Protein AF-A0A067QPI4-F1 (afdb_monomer_lite)

Sequence (117 aa):
MWYWCKNHFSESIVNTNFQDGIKERNFYNMSSITQFWKFAETVMIDSIYGKSENVTHQAFVLQDNKLVGVPRLRQVRVKNDSCVVRQSLNRSTEVCYESYSRWYEDTKPFGPGNGTA

InterPro domains:
  IPR046791 Polycystin domain [PF20519] (26-111)
  IPR051223 Polycystin [PTHR10877] (6-114)

pLDDT: mean 84.1, std 10.58, range [54.16, 95.19]

Foldseek 3Di:
DVVVVVVVLCCQQAVDWDDDDPDTDGNVRDDDPVVVVRSCVPRVCCQQQPPDPDPVCSQDGPNNDGDDDDDDDDDWDFDQPCDDDDPVCCVPDVTDGDPDDPVRIDPDDDDPNPDPD

Radius of gyration: 19.93 Å; chains: 1; bounding box: 54×35×52 Å

Structure (mmCIF, N/CA/C/O backbone):
data_AF-A0A067QPI4-F1
#
_entry.id   AF-A0A067QPI4-F1
#
loop_
_atom_site.group_PDB
_atom_site.id
_atom_site.type_symbol
_atom_site.label_atom_id
_atom_site.label_alt_id
_atom_site.label_comp_id
_atom_site.label_asym_id
_atom_site.label_entity_id
_atom_site.label_seq_id
_atom_site.pdbx_PDB_ins_code
_atom_site.Cartn_x
_atom_site.Cartn_y
_atom_site.Cartn_z
_atom_site.occupancy
_atom_site.B_iso_or_equiv
_atom_site.auth_seq_id
_atom_site.auth_comp_id
_atom_site.auth_asym_id
_atom_site.auth_atom_id
_atom_site.pdbx_PDB_model_num
ATOM 1 N N . MET A 1 1 ? -31.993 -0.313 7.248 1.00 62.38 1 MET A N 1
ATOM 2 C CA . MET A 1 1 ? -30.950 -1.016 8.029 1.00 62.38 1 MET A CA 1
ATOM 3 C C . MET A 1 1 ? -29.635 -1.156 7.258 1.00 62.38 1 MET A C 1
ATOM 5 O O . MET A 1 1 ? -28.635 -0.657 7.740 1.00 62.38 1 MET A O 1
ATOM 9 N N . TRP A 1 2 ? -29.629 -1.695 6.029 1.00 72.31 2 TRP A N 1
ATOM 10 C CA . TRP A 1 2 ? -28.413 -1.842 5.196 1.00 72.31 2 TRP A CA 1
ATOM 11 C C . TRP A 1 2 ? -27.578 -0.559 4.999 1.00 72.31 2 TRP A C 1
ATOM 13 O O . TRP A 1 2 ? -26.361 -0.578 5.155 1.00 72.31 2 TRP A O 1
ATOM 23 N N . TYR A 1 3 ? -28.236 0.566 4.697 1.00 79.56 3 TYR A N 1
ATOM 24 C CA . TYR A 1 3 ? -27.579 1.867 4.508 1.00 79.56 3 TYR A CA 1
ATOM 25 C C . TYR A 1 3 ? -26.747 2.298 5.729 1.00 79.56 3 TYR A C 1
ATOM 27 O O . TYR A 1 3 ? -25.621 2.760 5.579 1.00 79.56 3 TYR A O 1
ATOM 35 N N . TRP A 1 4 ? -27.275 2.070 6.934 1.00 78.06 4 TRP A N 1
ATOM 36 C CA . TRP A 1 4 ? -26.608 2.425 8.186 1.00 78.06 4 TRP A CA 1
ATOM 37 C C . TRP A 1 4 ? -25.375 1.560 8.445 1.00 78.06 4 TRP A C 1
ATOM 39 O O . TRP A 1 4 ? -24.318 2.103 8.739 1.00 78.06 4 TRP A O 1
ATOM 49 N N . CYS A 1 5 ? -25.463 0.240 8.247 1.00 77.19 5 CYS A N 1
ATOM 50 C CA . CYS A 1 5 ? -24.307 -0.652 8.401 1.00 77.19 5 CYS A CA 1
ATOM 51 C C . CYS A 1 5 ? -23.181 -0.312 7.413 1.00 77.19 5 CYS A C 1
ATOM 53 O O . CYS A 1 5 ? -22.012 -0.285 7.793 1.00 77.19 5 CYS A O 1
ATOM 55 N N . LYS A 1 6 ? -23.529 -0.007 6.153 1.00 83.25 6 LYS A N 1
ATOM 56 C CA . LYS A 1 6 ? -22.553 0.416 5.138 1.00 83.25 6 LYS A CA 1
ATOM 57 C C . LYS A 1 6 ? -21.837 1.700 5.557 1.00 83.25 6 LYS A C 1
ATOM 59 O O . LYS A 1 6 ? -20.612 1.765 5.471 1.00 83.25 6 LYS A O 1
ATOM 64 N N . ASN A 1 7 ? -22.594 2.705 5.993 1.00 83.62 7 ASN A N 1
ATOM 65 C CA . ASN A 1 7 ? -22.023 3.983 6.401 1.00 83.62 7 ASN A CA 1
ATOM 66 C C . ASN A 1 7 ? -21.150 3.827 7.641 1.00 83.62 7 ASN A C 1
ATOM 68 O O . ASN A 1 7 ? -20.030 4.319 7.637 1.00 83.62 7 ASN A O 1
ATOM 72 N N . HIS A 1 8 ? -21.597 3.058 8.632 1.00 82.81 8 HIS A N 1
ATOM 73 C CA . HIS A 1 8 ? -20.838 2.846 9.858 1.00 82.81 8 HIS A CA 1
ATOM 74 C C . HIS A 1 8 ? -19.482 2.167 9.602 1.00 82.81 8 HIS A C 1
ATOM 76 O O . HIS A 1 8 ? -18.448 2.610 10.101 1.00 82.81 8 HIS A O 1
ATOM 82 N N . PHE A 1 9 ? -19.453 1.140 8.747 1.00 81.94 9 PHE A N 1
ATOM 83 C CA . PHE A 1 9 ? -18.197 0.497 8.355 1.00 81.94 9 PHE A CA 1
ATOM 84 C C . PHE A 1 9 ? -17.286 1.437 7.550 1.00 81.94 9 PHE A C 1
ATOM 86 O O . PHE A 1 9 ? -16.081 1.511 7.794 1.00 81.94 9 PHE A O 1
ATOM 93 N N . SER A 1 10 ? -17.863 2.187 6.605 1.00 85.62 10 SER A N 1
ATOM 94 C CA . SER A 1 10 ? -17.122 3.176 5.817 1.00 85.62 10 SER A CA 1
ATOM 95 C C . SER A 1 10 ? -16.528 4.277 6.694 1.00 85.62 10 SER A C 1
ATOM 97 O O . SER A 1 10 ? -15.402 4.706 6.455 1.00 85.62 10 SER A O 1
ATOM 99 N N . GLU A 1 11 ? -17.263 4.733 7.704 1.00 86.75 11 GLU A N 1
ATOM 100 C CA . GLU A 1 11 ? -16.803 5.741 8.652 1.00 86.75 11 GLU A CA 1
ATOM 101 C C . GLU A 1 11 ? -15.628 5.227 9.481 1.00 86.75 11 GLU A C 1
ATOM 103 O O . GLU A 1 11 ? -14.638 5.940 9.616 1.00 86.75 11 GLU A O 1
ATOM 108 N N . SER A 1 12 ? -15.682 3.974 9.941 1.00 84.50 12 SER A N 1
ATOM 109 C CA . SER A 1 12 ? -14.611 3.402 10.759 1.00 84.50 12 SER A CA 1
ATOM 110 C C . SER A 1 12 ? -13.301 3.184 10.011 1.00 84.50 12 SER A C 1
ATOM 112 O O . SER A 1 12 ? -12.246 3.348 10.615 1.00 84.50 12 SER A O 1
ATOM 114 N N . ILE A 1 13 ? -13.331 2.778 8.740 1.00 88.62 13 ILE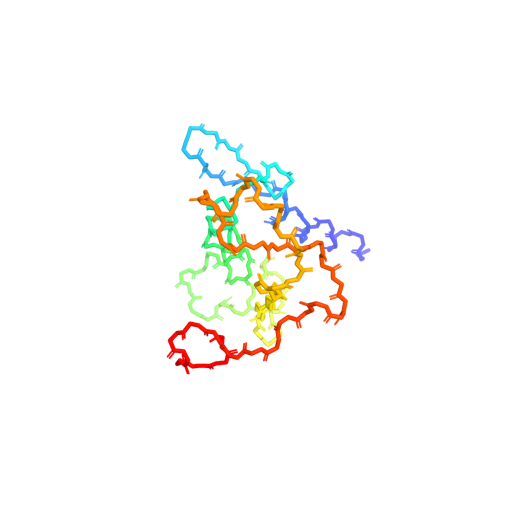 A N 1
ATOM 115 C CA . ILE A 1 13 ? -12.092 2.463 8.008 1.00 88.62 13 ILE A CA 1
ATOM 116 C C . ILE A 1 13 ? -11.650 3.623 7.122 1.00 88.62 13 ILE A C 1
ATOM 118 O O . ILE A 1 13 ? -10.485 4.004 7.133 1.00 88.62 13 ILE A O 1
ATOM 122 N N . VAL A 1 14 ? -12.561 4.169 6.318 1.00 91.31 14 VAL A N 1
ATOM 123 C CA . VAL A 1 14 ? -12.201 5.087 5.229 1.00 91.31 14 VAL A CA 1
ATOM 124 C C . VAL A 1 14 ? -12.071 6.523 5.735 1.00 91.31 14 VAL A C 1
ATOM 126 O O . VAL A 1 14 ? -11.154 7.239 5.327 1.00 91.31 14 VAL A O 1
ATOM 129 N N . ASN A 1 15 ? -12.970 6.937 6.633 1.00 90.56 15 ASN A N 1
ATOM 130 C CA . ASN A 1 15 ? -13.014 8.311 7.143 1.00 90.56 15 ASN A CA 1
ATOM 131 C C . ASN A 1 15 ? -12.148 8.529 8.389 1.00 90.56 15 ASN A C 1
ATOM 133 O O . ASN A 1 15 ? -11.882 9.679 8.731 1.00 90.56 15 ASN A O 1
ATOM 137 N N . THR A 1 16 ? -11.700 7.462 9.054 1.00 90.38 16 THR A N 1
ATOM 138 C CA . THR A 1 16 ? -10.829 7.569 10.227 1.00 90.38 16 THR A CA 1
ATOM 139 C C . THR A 1 16 ? -9.487 8.184 9.855 1.00 90.38 16 THR A C 1
ATOM 141 O O . THR A 1 16 ? -8.792 7.733 8.940 1.00 90.38 16 THR A O 1
ATOM 144 N N . ASN A 1 17 ? -9.119 9.221 10.603 1.00 92.12 17 ASN A N 1
ATOM 145 C CA . ASN A 1 17 ? -7.835 9.880 10.461 1.00 92.12 17 ASN A CA 1
ATOM 146 C C . ASN A 1 17 ? -6.733 9.109 11.197 1.00 92.12 17 ASN A C 1
ATOM 148 O O . ASN A 1 17 ? -6.925 8.616 12.309 1.00 92.12 17 ASN A O 1
ATOM 152 N N . PHE A 1 18 ? -5.545 9.091 10.605 1.00 91.19 18 PHE A N 1
ATOM 153 C CA . PHE A 1 18 ? -4.301 8.680 11.237 1.00 91.19 18 PHE A CA 1
ATOM 154 C C . PHE A 1 18 ? -3.270 9.802 11.172 1.00 91.19 18 PHE A C 1
ATOM 156 O O . PHE A 1 18 ? -3.296 10.666 10.290 1.00 91.19 18 PHE A O 1
ATOM 163 N N . GLN A 1 19 ? -2.343 9.780 12.125 1.00 89.12 19 GLN A N 1
ATOM 164 C CA . GLN A 1 19 ? -1.271 10.765 12.209 1.00 89.12 19 GLN A CA 1
ATOM 165 C C . GLN A 1 19 ? -0.176 10.435 11.193 1.00 89.12 19 GLN A C 1
ATOM 167 O O . GLN A 1 19 ? 0.453 9.383 11.285 1.00 89.12 19 GLN A O 1
ATOM 172 N N . ASP A 1 20 ? 0.121 11.337 10.262 1.00 87.44 20 ASP A N 1
ATOM 173 C CA . ASP A 1 20 ? 1.258 11.279 9.336 1.00 87.44 20 ASP A CA 1
ATOM 174 C C . ASP A 1 20 ? 2.229 12.434 9.637 1.00 87.44 20 ASP A C 1
ATOM 176 O O . ASP A 1 20 ? 2.206 13.501 9.015 1.00 87.44 20 ASP A O 1
ATOM 180 N N . GLY A 1 21 ? 3.055 12.248 10.672 1.00 84.81 21 GLY A N 1
ATOM 181 C CA . GLY A 1 21 ? 3.914 13.307 11.198 1.00 84.81 21 GLY A CA 1
ATOM 182 C C . GLY A 1 21 ? 3.074 14.364 11.912 1.00 84.81 21 GLY A C 1
ATOM 183 O O . GLY A 1 21 ? 2.488 14.073 12.946 1.00 84.81 21 GLY A O 1
ATOM 184 N N . ILE A 1 22 ? 3.023 15.576 11.353 1.00 82.75 22 ILE A N 1
ATOM 185 C CA . ILE A 1 22 ? 2.264 16.716 11.906 1.00 82.75 22 ILE A CA 1
ATOM 186 C C . ILE A 1 22 ? 0.836 16.777 11.332 1.00 82.75 22 ILE A C 1
ATOM 188 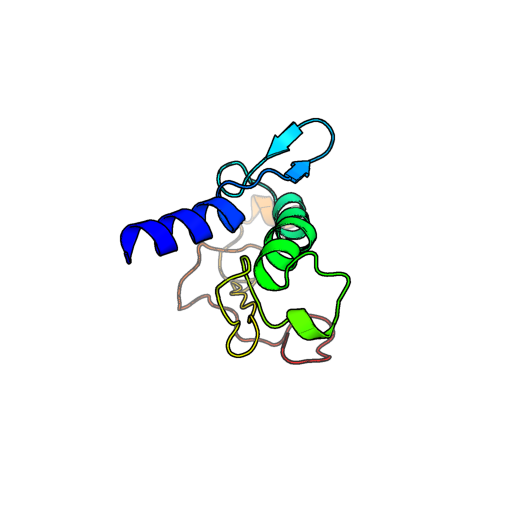O O . ILE A 1 22 ? -0.027 17.456 11.880 1.00 82.75 22 ILE A O 1
ATOM 192 N N . LYS A 1 23 ? 0.574 16.108 10.202 1.00 87.38 23 LYS A N 1
ATOM 193 C CA . LYS A 1 23 ? -0.710 16.199 9.499 1.00 87.38 23 LYS A CA 1
ATOM 194 C C . LYS A 1 23 ? -1.557 14.964 9.751 1.00 87.38 23 LYS A C 1
ATOM 196 O O . LYS A 1 23 ? -1.066 13.841 9.665 1.00 87.38 23 LYS A O 1
ATOM 201 N N . GLU A 1 24 ? -2.848 15.184 9.947 1.00 90.38 24 GLU A N 1
ATOM 202 C CA . GLU A 1 24 ? -3.839 14.117 9.899 1.00 90.38 24 GLU A CA 1
ATOM 203 C C . GLU A 1 24 ? -4.199 13.789 8.454 1.00 90.38 24 GLU A C 1
ATOM 205 O O . GLU A 1 24 ? -4.373 14.679 7.614 1.00 90.38 24 GLU A O 1
ATOM 210 N N . ARG A 1 25 ? -4.303 12.496 8.159 1.00 91.38 25 ARG A N 1
ATOM 211 C CA . ARG A 1 25 ? -4.727 11.986 6.855 1.00 91.38 25 ARG A CA 1
ATOM 212 C C . ARG A 1 25 ? -5.730 10.865 7.040 1.00 91.38 25 ARG A C 1
ATOM 214 O O . ARG A 1 25 ? -5.700 10.168 8.043 1.00 91.38 25 ARG A O 1
ATOM 221 N N . ASN A 1 26 ? -6.570 10.668 6.039 1.00 92.44 26 ASN A N 1
ATOM 222 C CA . ASN A 1 26 ? -7.475 9.530 5.931 1.00 92.44 26 ASN A CA 1
ATOM 223 C C . ASN A 1 26 ? -7.149 8.734 4.660 1.00 92.44 26 ASN A C 1
ATOM 225 O O . ASN A 1 26 ? -6.191 9.050 3.946 1.00 92.44 26 ASN A O 1
ATOM 229 N N . PHE A 1 27 ? -7.967 7.728 4.355 1.00 92.06 27 PHE A N 1
ATOM 230 C CA . PHE A 1 27 ? -7.777 6.883 3.177 1.00 92.06 27 PHE A CA 1
ATOM 231 C C . PHE A 1 27 ? -7.797 7.671 1.852 1.00 92.06 27 PHE A C 1
ATOM 233 O O . PHE A 1 27 ? -7.059 7.338 0.928 1.00 92.06 27 PHE A O 1
ATOM 240 N N . TYR A 1 28 ? -8.591 8.744 1.758 1.00 92.75 28 TYR A N 1
ATOM 241 C CA . TYR A 1 28 ? -8.703 9.557 0.540 1.00 92.75 28 TYR A CA 1
ATOM 242 C C . TYR A 1 28 ? -7.476 10.439 0.275 1.00 92.75 28 TYR A C 1
ATOM 244 O O . TYR A 1 28 ? -7.142 10.702 -0.877 1.00 92.75 28 TYR A O 1
ATOM 252 N N . ASN A 1 29 ? -6.797 10.895 1.330 1.00 92.06 29 ASN A N 1
ATOM 253 C CA . ASN A 1 29 ? -5.728 11.900 1.246 1.00 92.06 29 ASN A CA 1
ATOM 254 C C . ASN A 1 29 ? -4.314 11.296 1.241 1.00 92.06 29 ASN A C 1
ATOM 256 O O . ASN A 1 29 ? -3.325 11.974 1.557 1.00 92.06 29 ASN A O 1
ATOM 260 N N . MET A 1 30 ? -4.232 10.010 0.919 1.00 92.75 30 MET A N 1
ATOM 261 C CA . MET A 1 30 ? -3.011 9.227 0.889 1.00 92.75 30 MET A CA 1
ATOM 262 C C . MET A 1 30 ? -2.407 9.202 -0.515 1.00 92.75 30 MET A C 1
ATOM 264 O O . MET A 1 30 ? -3.096 8.917 -1.490 1.00 92.75 30 MET A O 1
ATOM 268 N N . SER A 1 31 ? -1.107 9.472 -0.618 1.00 92.25 31 SER A N 1
ATOM 269 C CA . SER A 1 31 ? -0.398 9.557 -1.902 1.00 92.25 31 SER A CA 1
ATOM 270 C C . SER A 1 31 ? 0.910 8.767 -1.964 1.00 92.25 31 SER A C 1
ATOM 272 O O . SER A 1 31 ? 1.433 8.551 -3.054 1.00 92.25 31 SER A O 1
ATOM 274 N N . SER A 1 32 ? 1.448 8.328 -0.822 1.00 93.88 32 SER A N 1
ATOM 275 C CA . SER A 1 32 ? 2.706 7.575 -0.741 1.00 93.88 32 SER A CA 1
ATOM 276 C C . SER A 1 32 ? 2.489 6.147 -0.245 1.00 93.88 32 SER A C 1
ATOM 278 O O . SER A 1 32 ? 1.606 5.881 0.570 1.00 93.88 32 SER A O 1
ATOM 280 N N . ILE A 1 33 ? 3.374 5.234 -0.649 1.00 94.00 33 ILE A N 1
ATOM 281 C CA . ILE A 1 33 ? 3.406 3.860 -0.131 1.00 94.00 33 ILE A CA 1
ATOM 282 C C . ILE A 1 33 ? 3.699 3.804 1.375 1.00 94.00 33 ILE A C 1
ATOM 284 O O . ILE A 1 33 ? 3.178 2.945 2.078 1.00 94.00 33 ILE A O 1
ATOM 288 N N . THR A 1 34 ? 4.486 4.747 1.899 1.00 94.19 34 THR A N 1
ATOM 289 C CA . THR A 1 34 ? 4.775 4.828 3.341 1.00 94.19 34 THR A CA 1
ATOM 290 C C . THR A 1 34 ? 3.525 5.170 4.146 1.00 94.19 34 THR A C 1
ATOM 292 O O . THR A 1 34 ? 3.307 4.625 5.224 1.00 94.19 34 THR A O 1
ATOM 295 N N . GLN A 1 35 ? 2.668 6.030 3.594 1.00 94.31 35 GLN A N 1
ATOM 296 C CA . GLN A 1 35 ? 1.382 6.370 4.196 1.00 94.31 35 GLN A CA 1
ATOM 297 C C . GLN A 1 35 ? 0.424 5.180 4.151 1.00 94.31 35 GLN A C 1
ATOM 299 O O . GLN A 1 35 ? -0.297 4.964 5.120 1.00 94.31 35 GLN A O 1
ATOM 304 N N . PHE A 1 36 ? 0.463 4.377 3.079 1.00 93.62 36 PHE A N 1
ATOM 305 C CA . PHE A 1 36 ? -0.325 3.146 2.981 1.00 93.62 36 PHE A CA 1
ATOM 306 C C . PHE A 1 36 ? 0.016 2.157 4.085 1.00 93.62 36 PHE A C 1
ATOM 308 O O . PHE A 1 36 ? -0.889 1.693 4.774 1.00 93.62 36 PHE A O 1
ATOM 315 N N . TRP A 1 37 ? 1.301 1.879 4.303 1.00 93.25 37 TRP A N 1
ATOM 316 C CA . TRP A 1 37 ? 1.707 0.973 5.377 1.00 93.25 37 TRP A CA 1
ATOM 317 C C . TRP A 1 37 ? 1.302 1.500 6.750 1.00 93.25 37 TRP A C 1
ATOM 319 O O . TRP A 1 37 ? 0.739 0.754 7.546 1.00 93.25 37 TRP A O 1
ATOM 329 N N . LYS A 1 38 ? 1.455 2.807 6.986 1.00 93.50 38 LYS A N 1
ATOM 330 C CA . LYS A 1 38 ? 1.011 3.428 8.236 1.00 93.50 38 LYS A CA 1
ATOM 331 C C . LYS A 1 38 ? -0.497 3.302 8.451 1.00 93.50 38 LYS A C 1
ATOM 333 O O . LYS A 1 38 ? -0.931 2.976 9.552 1.00 93.50 38 LYS A O 1
ATOM 338 N N . PHE A 1 39 ? -1.296 3.535 7.413 1.00 93.88 39 PHE A N 1
ATOM 339 C CA . PHE A 1 39 ? -2.744 3.336 7.445 1.00 93.88 39 PHE A CA 1
ATOM 340 C C . PHE A 1 39 ? -3.111 1.871 7.724 1.00 93.88 39 PHE A C 1
ATOM 342 O O . PHE A 1 39 ? -3.982 1.602 8.551 1.00 93.88 39 PHE A O 1
ATOM 349 N N . ALA A 1 40 ? -2.441 0.932 7.051 1.00 92.69 40 ALA A N 1
ATOM 350 C CA . ALA A 1 40 ? -2.696 -0.494 7.198 1.00 92.69 40 ALA A CA 1
ATOM 351 C C . ALA A 1 40 ? -2.410 -0.965 8.633 1.00 92.69 40 ALA A C 1
ATOM 353 O O . ALA A 1 40 ? -3.247 -1.619 9.244 1.00 92.69 40 ALA A O 1
ATOM 354 N N . GLU A 1 41 ? -1.264 -0.584 9.192 1.00 90.56 41 GLU A N 1
ATOM 355 C CA . GLU A 1 41 ? -0.840 -0.991 10.537 1.00 90.56 41 GLU A CA 1
ATOM 356 C C . GLU A 1 41 ? -1.656 -0.342 11.656 1.00 90.56 41 GLU A C 1
ATOM 358 O O . GLU A 1 41 ? -1.823 -0.946 12.710 1.00 90.56 41 GLU A O 1
ATOM 363 N N . THR A 1 42 ? -2.165 0.873 11.437 1.00 89.50 42 THR A N 1
ATOM 364 C CA . THR A 1 42 ? -2.930 1.611 12.450 1.00 89.50 42 THR A CA 1
ATOM 365 C C . THR A 1 42 ? -4.429 1.421 12.242 1.00 89.50 42 THR A C 1
ATOM 367 O O . THR A 1 42 ? -5.053 0.577 12.872 1.00 89.50 42 THR A O 1
ATOM 370 N N . VAL A 1 43 ? -5.019 2.168 11.310 1.00 91.25 43 VAL A N 1
ATOM 371 C CA . VAL A 1 43 ? -6.470 2.242 11.112 1.00 91.25 43 VAL A CA 1
ATOM 372 C C . VAL A 1 43 ? -7.055 0.905 10.682 1.00 91.25 43 VAL A C 1
ATOM 374 O O . VAL A 1 43 ? -8.068 0.486 11.237 1.00 91.25 43 VAL A O 1
ATOM 377 N N . MET A 1 44 ? -6.460 0.232 9.694 1.00 89.38 44 MET A N 1
ATOM 378 C CA . MET A 1 44 ? -7.063 -0.972 9.114 1.00 89.38 44 MET A CA 1
ATOM 379 C C . MET A 1 44 ? -7.071 -2.138 10.109 1.00 89.38 44 MET A C 1
ATOM 381 O O . MET A 1 44 ? -8.116 -2.761 10.293 1.00 89.38 44 MET A O 1
ATOM 385 N N . ILE A 1 45 ? -5.940 -2.423 10.763 1.00 87.38 45 ILE A N 1
ATOM 386 C CA . ILE A 1 45 ? -5.854 -3.489 11.771 1.00 87.38 45 ILE A CA 1
ATOM 387 C C . ILE A 1 45 ? -6.737 -3.171 12.982 1.00 87.38 45 ILE A C 1
ATOM 389 O O . ILE A 1 45 ? -7.549 -4.021 13.355 1.00 87.38 45 ILE A O 1
ATOM 393 N N . ASP A 1 46 ? -6.663 -1.950 13.526 1.00 85.50 46 ASP A N 1
ATOM 394 C CA . ASP A 1 46 ? -7.481 -1.540 14.677 1.00 85.50 46 ASP A CA 1
ATOM 395 C C . ASP A 1 46 ? -8.981 -1.619 14.370 1.00 85.50 46 ASP A C 1
ATOM 397 O O . ASP A 1 46 ? -9.775 -2.008 15.225 1.00 85.50 46 ASP A O 1
ATOM 401 N N . SER A 1 47 ? -9.384 -1.270 13.145 1.00 84.38 47 SER A N 1
ATOM 402 C CA . SER A 1 47 ? -10.791 -1.304 12.743 1.00 84.38 47 SER A CA 1
ATOM 403 C C . SER A 1 47 ? -11.303 -2.723 12.511 1.00 84.38 47 SER A C 1
ATOM 405 O O . SER A 1 47 ? -12.465 -2.984 12.800 1.00 84.38 47 SER A O 1
ATOM 407 N N . ILE A 1 48 ? -10.474 -3.632 11.978 1.00 84.62 48 ILE A N 1
ATOM 408 C CA . ILE A 1 48 ? -10.874 -5.018 11.673 1.00 84.62 48 ILE A CA 1
ATOM 409 C C . ILE A 1 48 ? -10.885 -5.889 12.928 1.00 84.62 48 ILE A C 1
ATOM 411 O O . ILE A 1 48 ? -11.795 -6.695 13.083 1.00 84.62 48 ILE A O 1
ATOM 415 N N . TYR A 1 49 ? -9.883 -5.765 13.797 1.00 80.75 49 TYR A N 1
ATOM 416 C CA . TYR A 1 49 ? -9.749 -6.626 14.978 1.00 80.75 49 TYR A CA 1
ATOM 417 C C . TYR A 1 49 ? -10.261 -5.975 16.267 1.00 80.75 49 TYR A C 1
ATOM 419 O O . TYR A 1 49 ? -10.442 -6.662 17.271 1.00 80.75 49 TYR A O 1
ATOM 427 N N . GLY A 1 50 ? -10.544 -4.671 16.228 1.00 73.94 50 GLY A N 1
ATOM 428 C CA . GLY A 1 50 ? -11.000 -3.903 17.376 1.00 73.94 50 GLY A CA 1
ATOM 429 C C . GLY A 1 50 ? -9.879 -3.615 18.377 1.00 73.94 50 GLY A C 1
ATOM 430 O O . GLY A 1 50 ? -8.948 -4.394 18.571 1.00 73.94 50 GLY A O 1
ATOM 431 N N . LYS A 1 51 ? -10.003 -2.494 19.091 1.00 67.69 51 LYS A N 1
ATOM 432 C CA . LYS A 1 51 ? -9.179 -2.188 20.270 1.00 67.69 51 LYS A CA 1
ATOM 433 C C . LYS A 1 51 ? -9.768 -2.874 21.501 1.00 67.69 51 LYS A C 1
ATOM 435 O O . LYS A 1 51 ? -10.317 -2.211 22.374 1.00 67.69 51 LYS A O 1
ATOM 440 N N . SER A 1 52 ? -9.748 -4.203 21.541 1.00 58.00 52 SER A N 1
ATOM 441 C CA . SER A 1 52 ? -10.210 -4.952 22.715 1.00 58.00 52 SER A CA 1
ATOM 442 C C . SER A 1 52 ? -9.024 -5.540 23.468 1.00 58.00 52 SER A C 1
ATOM 444 O O . SER A 1 52 ? -8.319 -6.399 22.944 1.00 58.00 52 SER A O 1
ATOM 446 N N . GLU A 1 53 ? -8.846 -5.128 24.725 1.00 56.66 53 GLU A N 1
ATOM 447 C CA . GLU A 1 53 ? -7.928 -5.778 25.673 1.00 56.66 53 GLU A CA 1
ATOM 448 C C . GLU A 1 53 ? -8.405 -7.193 26.056 1.00 56.66 53 GLU A C 1
ATOM 450 O O . GLU A 1 53 ? -7.617 -8.035 26.484 1.00 56.66 53 GLU A O 1
ATOM 455 N N . ASN A 1 54 ? -9.693 -7.491 25.848 1.00 57.31 54 ASN A N 1
ATOM 456 C CA . ASN A 1 54 ? -10.281 -8.795 26.123 1.00 57.31 54 ASN A CA 1
ATOM 457 C C . ASN A 1 54 ? -10.262 -9.685 24.875 1.00 57.31 54 ASN A C 1
ATOM 459 O O . ASN A 1 54 ? -11.013 -9.474 23.917 1.00 57.31 54 ASN A O 1
ATOM 463 N N . VAL A 1 55 ? -9.433 -10.731 24.932 1.00 58.91 55 VAL A N 1
ATOM 464 C CA . VAL A 1 55 ? -9.231 -11.755 23.887 1.00 58.91 55 VAL A CA 1
ATOM 465 C C . VAL A 1 55 ? -10.545 -12.438 23.477 1.00 58.91 55 VAL A C 1
ATOM 467 O O . VAL A 1 55 ? -10.736 -12.795 22.318 1.00 58.91 55 VAL A O 1
ATOM 470 N N . THR A 1 56 ? -11.503 -12.557 24.399 1.00 56.44 56 THR A N 1
ATOM 471 C CA . THR A 1 56 ? -12.821 -13.170 24.163 1.00 56.44 56 THR A CA 1
ATOM 472 C C . THR A 1 56 ? -13.712 -12.381 23.196 1.00 56.44 56 THR A C 1
ATOM 474 O O . THR A 1 56 ? -14.599 -12.971 22.581 1.00 56.44 56 THR A O 1
ATOM 477 N N . HIS A 1 57 ? -13.463 -11.080 23.011 1.00 54.16 57 HIS A N 1
ATOM 478 C CA . HIS A 1 57 ? -14.230 -10.205 22.115 1.00 54.16 57 HIS A CA 1
ATOM 479 C C . HIS A 1 57 ? -13.504 -9.888 20.796 1.00 54.16 57 HIS A C 1
ATOM 481 O O . HIS A 1 57 ? -14.050 -9.155 19.978 1.00 54.16 57 HIS A O 1
ATOM 487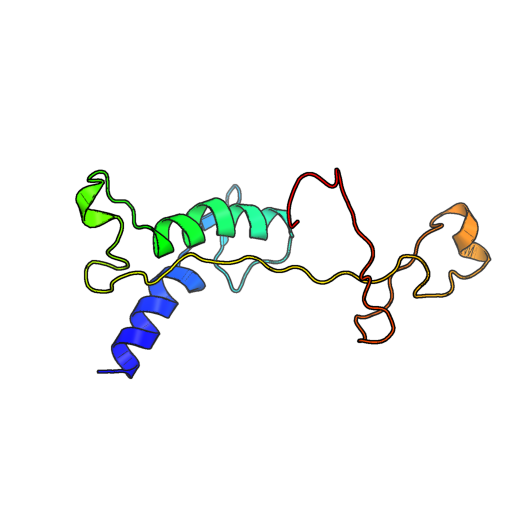 N N . GLN A 1 58 ? -12.328 -10.476 20.532 1.00 57.06 58 GLN A N 1
ATOM 488 C CA . GLN A 1 58 ? -11.555 -10.242 19.293 1.00 57.06 58 GLN A CA 1
ATOM 489 C C . GLN A 1 58 ? -12.308 -10.600 18.000 1.00 57.06 58 GLN A C 1
ATOM 491 O O . GLN A 1 58 ? -11.915 -10.183 16.915 1.00 57.06 58 GLN A O 1
ATOM 496 N N . ALA A 1 59 ? -13.391 -11.377 18.094 1.00 58.34 59 ALA A N 1
ATOM 497 C CA . ALA A 1 59 ? -14.228 -11.720 16.949 1.00 58.34 59 ALA A CA 1
ATOM 498 C C . ALA A 1 59 ? -15.261 -10.635 16.587 1.00 58.34 59 ALA A C 1
ATOM 500 O O . ALA A 1 59 ? -15.892 -10.766 15.536 1.00 58.34 59 ALA A O 1
ATOM 501 N N . PHE A 1 60 ? -15.464 -9.613 17.432 1.00 59.75 60 PHE A N 1
ATOM 502 C CA . PHE A 1 60 ? -16.464 -8.564 17.223 1.00 59.75 60 PHE A CA 1
ATOM 503 C C . PHE A 1 60 ? -15.836 -7.268 16.692 1.00 59.75 60 PHE A C 1
ATOM 505 O O . PHE A 1 60 ? -15.142 -6.538 17.393 1.00 59.75 60 PHE A O 1
ATOM 512 N N . VAL A 1 61 ? -16.133 -6.979 15.431 1.00 65.88 61 VAL A N 1
ATOM 513 C CA . VAL A 1 61 ? -15.790 -5.769 14.687 1.00 65.88 61 VAL A CA 1
ATOM 514 C C . VAL A 1 61 ? -16.894 -4.738 14.913 1.00 65.88 61 VAL A C 1
ATOM 516 O O . VAL A 1 61 ? -18.073 -5.052 14.747 1.00 65.88 61 VAL A O 1
ATOM 519 N N . LEU A 1 62 ? -16.541 -3.500 15.270 1.00 65.81 62 LEU A N 1
ATOM 520 C CA . LEU A 1 62 ? -17.519 -2.427 15.539 1.00 65.81 62 LEU A CA 1
ATOM 521 C C . LEU A 1 62 ? -18.576 -2.800 16.594 1.00 65.81 62 LEU A C 1
ATOM 523 O O . LEU A 1 62 ? -19.732 -2.416 16.459 1.00 65.81 62 LEU A O 1
ATOM 527 N N . GLN A 1 63 ? -18.181 -3.565 17.618 1.00 63.69 63 GLN A N 1
ATOM 528 C CA . GLN A 1 63 ? -19.009 -4.041 18.743 1.00 63.69 63 GLN A CA 1
ATOM 529 C C . GLN A 1 63 ? -20.133 -5.034 18.376 1.00 63.69 63 GLN A C 1
ATOM 531 O O . GLN A 1 63 ? -20.324 -6.000 19.110 1.00 63.69 63 GLN A O 1
ATOM 536 N N . ASP A 1 64 ? -20.787 -4.878 17.222 1.00 73.81 64 ASP A N 1
ATOM 537 C CA . ASP A 1 64 ? -21.992 -5.636 16.854 1.00 73.81 64 ASP A CA 1
ATOM 538 C C . ASP A 1 64 ? -21.797 -6.624 15.688 1.00 73.81 64 ASP A C 1
ATOM 540 O O . ASP A 1 64 ? -22.649 -7.484 15.456 1.00 73.81 64 ASP A O 1
ATOM 544 N N . ASN A 1 65 ? -20.693 -6.540 14.933 1.00 77.38 65 ASN A N 1
ATOM 545 C CA . ASN A 1 65 ? -20.466 -7.401 13.766 1.00 77.38 65 ASN A CA 1
ATOM 546 C C . ASN A 1 65 ? -19.440 -8.488 14.066 1.00 77.38 65 ASN A C 1
ATOM 548 O O . ASN A 1 65 ? -18.421 -8.223 14.683 1.00 77.38 65 ASN A O 1
ATOM 552 N N . LYS A 1 66 ? -19.648 -9.711 13.572 1.00 81.19 66 LYS A N 1
ATOM 553 C CA . LYS A 1 66 ? -18.670 -10.798 13.721 1.00 81.19 66 LYS A CA 1
ATOM 554 C C . LYS A 1 66 ? -17.763 -10.902 12.495 1.00 81.19 66 LYS A C 1
ATOM 556 O O . LYS A 1 66 ? -18.264 -11.014 11.376 1.00 81.19 66 LYS A O 1
ATOM 561 N N . LEU A 1 67 ? -16.445 -10.937 12.694 1.00 82.88 67 LEU A N 1
ATOM 562 C CA . LEU A 1 67 ? -15.491 -11.224 11.619 1.00 82.88 67 LEU A CA 1
ATOM 563 C C . LEU A 1 67 ? -15.607 -12.694 11.189 1.00 82.88 67 LEU A C 1
ATOM 565 O O . LEU A 1 67 ? -15.582 -13.603 12.022 1.00 82.88 67 LEU A O 1
ATOM 569 N N . VAL A 1 68 ? -15.710 -12.937 9.882 1.00 86.94 68 VAL A N 1
ATOM 570 C CA . VAL A 1 68 ? -15.730 -14.288 9.305 1.00 86.94 68 VAL A CA 1
ATOM 571 C C . VAL A 1 68 ? -14.458 -14.502 8.491 1.00 86.94 68 VAL A C 1
ATOM 573 O O . VAL A 1 68 ? -14.240 -13.835 7.482 1.00 86.94 68 VAL A O 1
ATOM 576 N N . GLY A 1 69 ? -13.632 -15.459 8.917 1.00 87.75 69 GLY A N 1
ATOM 577 C CA . GLY A 1 69 ? -12.342 -15.742 8.288 1.00 87.75 69 GLY A CA 1
ATOM 578 C C . GLY A 1 69 ? -11.268 -14.723 8.671 1.00 87.75 69 GLY A C 1
ATOM 579 O O . GLY A 1 69 ? -11.276 -14.194 9.779 1.00 87.75 69 GLY A O 1
ATOM 580 N N . VAL A 1 70 ? -10.328 -14.478 7.755 1.00 87.00 70 VAL A N 1
ATOM 581 C CA . VAL A 1 70 ? -9.221 -13.529 7.943 1.00 87.00 70 VAL A CA 1
ATOM 582 C C . VAL A 1 70 ? -9.018 -12.674 6.687 1.00 87.00 70 VAL A C 1
ATOM 584 O O . VAL A 1 70 ? -9.233 -13.170 5.574 1.00 87.00 70 VAL A O 1
ATOM 587 N N . PRO A 1 71 ? -8.591 -11.406 6.824 1.00 88.81 71 PRO A N 1
ATOM 588 C CA . PRO A 1 71 ? -8.232 -10.570 5.684 1.00 88.81 71 PRO A CA 1
ATOM 589 C C . PRO A 1 71 ? -7.083 -11.177 4.868 1.00 88.81 71 PRO A C 1
ATOM 591 O O . PRO A 1 71 ? -6.167 -11.789 5.415 1.00 88.81 71 PRO A O 1
ATOM 594 N N . ARG A 1 72 ? -7.100 -10.961 3.548 1.00 91.62 72 ARG A N 1
ATOM 595 C CA . ARG A 1 72 ? -6.021 -11.357 2.633 1.00 91.62 72 ARG A CA 1
ATOM 596 C C . ARG A 1 72 ? -5.544 -10.146 1.842 1.00 91.62 72 ARG A C 1
ATOM 598 O O . ARG A 1 72 ? -6.332 -9.538 1.122 1.00 91.62 72 ARG A O 1
ATOM 605 N N . LEU A 1 73 ? -4.249 -9.848 1.926 1.00 90.88 73 LEU A N 1
ATOM 606 C CA . LEU A 1 73 ? -3.593 -8.883 1.046 1.00 90.88 73 LEU A CA 1
ATOM 607 C C . LEU A 1 73 ? -3.177 -9.567 -0.259 1.00 90.88 73 LEU A C 1
ATOM 609 O O . LEU A 1 73 ? -2.709 -10.705 -0.258 1.00 90.88 73 LEU A O 1
ATOM 613 N N . ARG A 1 74 ? -3.363 -8.870 -1.380 1.00 91.94 74 ARG A N 1
ATOM 614 C CA . ARG A 1 74 ? -2.945 -9.321 -2.710 1.00 91.94 74 ARG A CA 1
ATOM 615 C C . ARG A 1 74 ? -2.288 -8.157 -3.440 1.00 91.94 74 ARG A C 1
ATOM 617 O O . ARG A 1 74 ? -2.845 -7.065 -3.478 1.00 91.94 74 ARG A O 1
ATOM 624 N N . GLN A 1 75 ? -1.138 -8.422 -4.049 1.00 92.25 75 GLN A N 1
ATOM 625 C CA . GLN A 1 75 ? -0.382 -7.473 -4.859 1.00 92.25 75 GLN A CA 1
ATOM 626 C C . GLN A 1 75 ? -0.329 -7.955 -6.312 1.00 92.25 75 GLN A C 1
ATOM 628 O O . GLN A 1 75 ? -0.341 -9.156 -6.574 1.00 92.25 75 GLN A O 1
ATOM 633 N N . VAL A 1 76 ? -0.269 -7.011 -7.248 1.00 93.88 76 VAL A N 1
ATOM 634 C CA . VAL A 1 76 ? -0.004 -7.260 -8.669 1.00 93.88 76 VAL A CA 1
ATOM 635 C C . VAL A 1 76 ? 1.265 -6.502 -9.047 1.00 93.88 76 VAL A C 1
ATOM 637 O O . VAL A 1 76 ? 1.518 -5.418 -8.517 1.00 93.88 76 VAL A O 1
ATOM 640 N N . ARG A 1 77 ? 2.082 -7.082 -9.928 1.00 93.88 77 ARG A N 1
ATOM 641 C CA . ARG A 1 77 ? 3.350 -6.503 -10.383 1.00 93.88 77 ARG A CA 1
ATOM 642 C C . ARG A 1 77 ? 3.437 -6.521 -11.902 1.00 93.88 77 ARG A C 1
ATOM 644 O O . ARG A 1 77 ? 2.775 -7.322 -12.557 1.00 93.88 77 ARG A O 1
ATOM 651 N N . VAL A 1 78 ? 4.267 -5.637 -12.440 1.00 95.19 78 VAL A N 1
ATOM 652 C CA . VAL A 1 78 ? 4.562 -5.536 -13.871 1.00 95.19 78 VAL A CA 1
ATOM 653 C C . VAL A 1 78 ? 6.006 -5.975 -14.103 1.00 95.19 78 VAL A C 1
ATOM 655 O O . VAL A 1 78 ? 6.867 -5.709 -13.266 1.00 95.19 78 VAL A O 1
ATOM 658 N N . LYS A 1 79 ? 6.267 -6.652 -15.223 1.00 92.81 79 LYS A N 1
ATOM 659 C CA . LYS A 1 79 ? 7.607 -7.134 -15.594 1.00 92.81 79 LYS A CA 1
ATOM 660 C C . LYS A 1 79 ? 8.591 -5.975 -15.825 1.00 92.81 79 LYS A C 1
ATOM 662 O O . LYS A 1 79 ? 8.211 -4.923 -16.339 1.00 92.81 79 LYS A O 1
ATOM 667 N N . ASN A 1 80 ? 9.866 -6.210 -15.516 1.00 89.31 80 ASN A N 1
ATOM 668 C CA . ASN A 1 80 ? 10.962 -5.233 -15.637 1.00 89.31 80 ASN A CA 1
ATOM 669 C C . ASN A 1 80 ? 11.293 -4.814 -17.084 1.00 89.31 80 ASN A C 1
ATOM 671 O O . ASN A 1 80 ? 11.923 -3.783 -17.296 1.00 89.31 80 ASN A O 1
ATOM 675 N N . ASP A 1 81 ? 10.931 -5.637 -18.066 1.00 85.00 81 ASP A N 1
ATOM 676 C CA . ASP A 1 81 ? 11.179 -5.460 -19.503 1.00 85.00 81 ASP A CA 1
ATOM 677 C C . ASP A 1 81 ? 9.909 -5.043 -20.262 1.00 85.00 81 ASP A C 1
ATOM 679 O O . ASP A 1 81 ? 9.810 -5.191 -21.478 1.00 85.00 81 ASP A O 1
ATOM 683 N N . SER A 1 82 ? 8.917 -4.527 -19.535 1.00 88.50 82 SER A N 1
ATOM 684 C CA . SER A 1 82 ? 7.612 -4.171 -20.095 1.00 88.50 82 SER A CA 1
ATOM 685 C C . SER A 1 82 ? 7.638 -2.936 -20.997 1.00 88.50 82 SER A C 1
ATOM 687 O O . SER A 1 82 ? 6.713 -2.759 -21.780 1.00 88.50 82 SER A O 1
ATOM 689 N N . CYS A 1 83 ? 8.683 -2.106 -20.934 1.00 86.94 83 CYS A N 1
ATOM 690 C CA . CYS A 1 83 ? 8.846 -0.952 -21.816 1.00 86.94 83 CYS A CA 1
ATOM 691 C C . CYS A 1 83 ? 10.272 -0.787 -22.339 1.00 86.94 83 CYS A C 1
ATOM 693 O O . CYS A 1 83 ? 11.259 -1.177 -21.715 1.00 86.94 83 CYS A O 1
ATOM 695 N N . VAL A 1 84 ? 10.368 -0.159 -23.512 1.00 86.69 84 VAL A N 1
ATOM 696 C CA . VAL A 1 84 ? 11.641 0.122 -24.176 1.00 86.69 84 VAL A CA 1
ATOM 697 C C . VAL A 1 84 ? 12.226 1.424 -23.635 1.00 86.69 84 VAL A C 1
ATOM 699 O O . VAL A 1 84 ? 11.708 2.514 -23.897 1.00 86.69 84 VAL A O 1
ATOM 702 N N . VAL A 1 85 ? 13.343 1.324 -22.915 1.00 86.31 85 VAL A N 1
ATOM 703 C CA . VAL A 1 85 ? 14.118 2.496 -22.491 1.00 86.31 85 VAL A CA 1
ATOM 704 C C . VAL A 1 85 ? 14.789 3.124 -23.713 1.00 86.31 85 VAL A C 1
ATOM 706 O O . VAL A 1 85 ? 15.468 2.455 -24.494 1.00 86.31 85 VAL A O 1
ATOM 709 N N . ARG A 1 86 ? 14.621 4.439 -23.891 1.00 85.62 86 ARG A N 1
ATOM 710 C CA . ARG A 1 86 ? 15.313 5.172 -24.962 1.00 85.62 86 ARG A CA 1
ATOM 711 C C . ARG A 1 86 ? 16.825 5.105 -24.752 1.00 85.62 86 ARG A C 1
ATOM 713 O O . ARG A 1 86 ? 17.305 5.324 -23.645 1.00 85.62 86 ARG A O 1
ATOM 720 N N . GLN A 1 87 ? 17.580 4.913 -25.835 1.00 84.44 87 GLN A N 1
ATOM 721 C CA . GLN A 1 87 ? 19.042 4.745 -25.793 1.00 84.44 87 GLN A CA 1
ATOM 722 C C . GLN A 1 87 ? 19.776 5.867 -25.040 1.00 84.44 87 GLN A C 1
ATOM 724 O O . GLN A 1 87 ? 20.766 5.605 -24.362 1.00 84.44 87 GLN A O 1
ATOM 729 N N . SER A 1 88 ? 19.270 7.102 -25.096 1.00 84.94 88 SER A N 1
ATOM 730 C CA . SER A 1 88 ? 19.839 8.246 -24.374 1.00 84.94 88 SER A CA 1
ATOM 7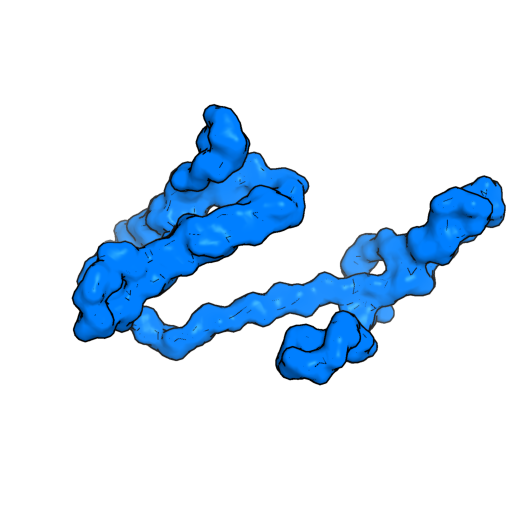31 C C . SER A 1 88 ? 19.746 8.136 -22.845 1.00 84.94 88 SER A C 1
ATOM 733 O O . SER A 1 88 ? 20.567 8.725 -22.152 1.00 84.94 88 SER A O 1
ATOM 735 N N . LEU A 1 89 ? 18.775 7.383 -22.318 1.00 84.00 89 LEU A N 1
ATOM 736 C CA . LEU A 1 89 ? 18.543 7.163 -20.882 1.00 84.00 89 LEU A CA 1
ATOM 737 C C . LEU A 1 89 ? 19.122 5.837 -20.374 1.00 84.00 89 LEU A C 1
ATOM 739 O O . LEU A 1 89 ? 19.039 5.538 -19.185 1.00 84.00 89 LEU A O 1
ATOM 743 N N . ASN A 1 90 ? 19.748 5.054 -21.252 1.00 78.75 90 ASN A N 1
ATOM 744 C CA . ASN A 1 90 ? 20.241 3.726 -20.900 1.00 78.75 90 ASN A CA 1
ATOM 745 C C . ASN A 1 90 ? 21.349 3.763 -19.828 1.00 78.75 90 ASN A C 1
ATOM 747 O O . ASN A 1 90 ? 21.527 2.810 -19.087 1.00 78.75 90 ASN A O 1
ATOM 751 N N . ARG A 1 91 ? 22.077 4.884 -19.702 1.00 81.81 91 ARG A N 1
ATOM 752 C CA . ARG A 1 91 ? 23.073 5.074 -18.630 1.00 81.81 91 ARG A CA 1
ATOM 753 C C . ARG A 1 91 ? 22.462 5.452 -17.276 1.00 81.81 91 ARG A C 1
ATOM 755 O O . ARG A 1 91 ? 23.152 5.341 -16.271 1.00 81.81 91 ARG A O 1
ATOM 762 N N . SER A 1 92 ? 21.225 5.954 -17.245 1.00 82.12 92 SER A N 1
ATOM 763 C CA . SER A 1 92 ? 20.581 6.460 -16.023 1.00 82.12 92 SER A CA 1
ATOM 764 C C . SER A 1 92 ? 19.574 5.487 -15.419 1.00 82.12 92 SER A C 1
ATOM 766 O O . SER A 1 92 ? 19.426 5.447 -14.202 1.00 82.12 92 SER A O 1
ATOM 768 N N . THR A 1 93 ? 18.865 4.723 -16.248 1.00 77.31 93 THR A N 1
ATOM 769 C CA . THR A 1 93 ? 17.814 3.801 -15.803 1.00 77.31 93 THR A CA 1
ATOM 770 C C . THR A 1 93 ? 17.794 2.579 -16.707 1.00 77.31 93 THR A C 1
ATOM 772 O O . THR A 1 93 ? 17.368 2.673 -17.854 1.00 77.31 93 THR A O 1
ATOM 775 N N . GLU A 1 94 ? 18.230 1.437 -16.186 1.00 79.88 94 GLU A N 1
ATOM 776 C CA . GLU A 1 94 ? 18.235 0.166 -16.924 1.00 79.88 94 GLU A CA 1
ATOM 777 C C . GLU A 1 94 ? 16.864 -0.528 -16.925 1.00 79.88 94 GLU A C 1
ATOM 779 O O . GLU A 1 94 ? 16.586 -1.359 -17.786 1.00 79.88 94 GLU A O 1
ATOM 784 N N . VAL A 1 95 ? 15.994 -0.185 -15.968 1.00 85.19 95 VAL A N 1
ATOM 785 C CA . VAL A 1 95 ? 14.705 -0.856 -15.745 1.00 85.19 95 VAL A CA 1
ATOM 786 C C . VAL A 1 95 ? 13.549 0.108 -15.977 1.00 85.19 95 VAL A C 1
ATOM 788 O O . VAL A 1 95 ? 13.596 1.264 -15.552 1.00 85.19 95 VAL A O 1
ATOM 791 N N . CYS A 1 96 ? 12.499 -0.388 -16.630 1.00 88.38 96 CYS A N 1
ATOM 792 C CA . CYS A 1 96 ? 11.295 0.364 -16.953 1.00 88.38 96 CYS A CA 1
ATOM 793 C C . CYS A 1 96 ? 10.049 -0.474 -16.643 1.00 88.38 96 CYS A C 1
ATOM 795 O O . CYS A 1 96 ? 10.026 -1.679 -16.877 1.00 88.38 96 CYS A O 1
ATOM 797 N N . TYR A 1 97 ? 9.004 0.172 -16.129 1.00 92.31 97 TYR A N 1
ATOM 798 C CA . TYR A 1 97 ? 7.719 -0.469 -15.864 1.00 92.31 97 TYR A CA 1
ATOM 799 C C . TYR A 1 97 ? 6.619 0.248 -16.644 1.00 92.31 97 TYR A C 1
ATOM 801 O O . TYR A 1 97 ? 6.382 1.440 -16.442 1.00 92.31 97 TYR A O 1
ATOM 809 N N . GLU A 1 98 ? 5.961 -0.473 -17.547 1.00 92.75 98 GLU A N 1
ATOM 810 C CA . GLU A 1 98 ? 4.826 0.029 -18.315 1.00 92.75 98 GLU A CA 1
ATOM 811 C C . GLU A 1 98 ? 3.559 0.065 -17.444 1.00 92.75 98 GLU A C 1
ATOM 813 O O . GLU A 1 98 ? 3.492 -0.506 -16.350 1.00 92.75 98 GLU A O 1
ATOM 818 N N . SER A 1 99 ? 2.52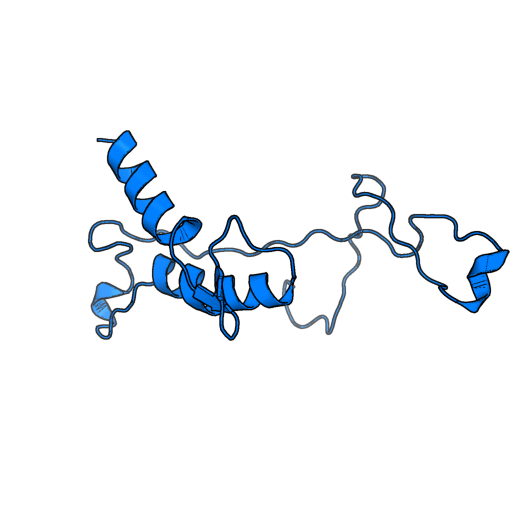0 0.746 -17.930 1.00 94.19 99 SER A N 1
ATOM 819 C CA . SER A 1 99 ? 1.197 0.685 -17.311 1.00 94.19 99 SER A CA 1
ATOM 820 C C . SER A 1 99 ? 0.710 -0.759 -17.221 1.00 94.19 99 SER A C 1
ATOM 822 O O . SER A 1 99 ? 0.933 -1.571 -18.123 1.00 94.19 99 SER A O 1
ATOM 824 N N . TYR A 1 100 ? 0.010 -1.072 -16.131 1.00 94.19 100 TYR A N 1
ATOM 825 C CA . TYR A 1 100 ? -0.500 -2.417 -15.916 1.00 94.19 100 TYR A CA 1
ATOM 826 C C . TYR A 1 100 ? -1.381 -2.869 -17.088 1.00 94.19 100 TYR A C 1
ATOM 828 O O . TYR A 1 100 ? -2.370 -2.227 -17.446 1.00 94.19 100 TYR A O 1
ATOM 836 N N . SER A 1 101 ? -1.032 -4.026 -17.641 1.00 93.81 101 SER A N 1
ATOM 837 C CA . SER A 1 101 ? -1.856 -4.787 -18.567 1.00 93.81 101 SER A CA 1
ATOM 838 C C . SER A 1 101 ? -1.705 -6.268 -18.238 1.00 93.81 101 SER A C 1
ATOM 840 O O . SER A 1 101 ? -0.671 -6.699 -17.724 1.00 93.81 101 SER A O 1
ATOM 842 N N . ARG A 1 102 ? -2.712 -7.076 -18.583 1.00 93.56 102 ARG A N 1
ATOM 843 C CA . ARG A 1 102 ? -2.662 -8.531 -18.364 1.00 93.56 102 ARG A CA 1
ATOM 844 C C . ARG A 1 102 ? -1.464 -9.194 -19.061 1.00 93.56 102 ARG A C 1
ATOM 846 O O . ARG A 1 102 ? -0.987 -10.228 -18.615 1.00 93.56 102 ARG A O 1
ATOM 853 N N . TRP A 1 103 ? -0.967 -8.605 -20.148 1.00 92.31 103 TRP A N 1
ATOM 854 C CA . TRP A 1 103 ? 0.169 -9.120 -20.918 1.00 92.31 103 TRP A CA 1
ATOM 855 C C . TRP A 1 103 ? 1.513 -8.902 -20.208 1.00 92.31 103 TRP A C 1
ATOM 857 O O . TRP A 1 103 ? 2.426 -9.733 -20.298 1.00 92.31 103 TRP A O 1
ATOM 867 N N . TYR A 1 104 ? 1.616 -7.802 -19.461 1.00 94.19 104 TYR A N 1
ATOM 868 C CA . TYR A 1 104 ? 2.820 -7.418 -18.726 1.00 94.19 104 TYR A CA 1
ATOM 869 C C . TYR A 1 104 ? 2.779 -7.782 -17.242 1.00 94.19 104 TYR A C 1
ATOM 871 O O . TYR A 1 104 ? 3.722 -7.457 -16.524 1.00 94.19 104 TYR A O 1
ATOM 879 N N . GLU A 1 105 ? 1.729 -8.465 -16.779 1.00 94.50 105 GLU A N 1
ATOM 880 C CA . GLU A 1 105 ? 1.647 -8.963 -15.407 1.00 94.50 105 GLU A CA 1
ATOM 881 C C . GLU A 1 105 ? 2.805 -9.925 -15.119 1.00 94.50 105 GLU A C 1
ATOM 883 O O . GLU A 1 105 ? 3.030 -10.898 -15.846 1.00 94.50 105 GLU A O 1
ATOM 888 N N . ASP A 1 106 ? 3.563 -9.632 -14.067 1.00 94.00 106 ASP A N 1
ATOM 889 C CA . ASP A 1 106 ? 4.662 -10.475 -13.626 1.00 94.00 106 ASP A CA 1
ATOM 890 C C . ASP A 1 106 ? 4.160 -11.572 -12.687 1.00 94.00 106 ASP A C 1
ATOM 892 O O . ASP A 1 106 ? 3.730 -11.315 -11.562 1.00 94.00 106 ASP A O 1
ATOM 896 N N . THR A 1 107 ? 4.250 -12.812 -13.161 1.00 92.50 107 THR A N 1
ATOM 897 C CA . THR A 1 107 ? 3.874 -14.017 -12.418 1.00 92.50 107 THR A CA 1
ATOM 898 C C . THR A 1 107 ? 5.081 -14.748 -11.834 1.00 92.50 107 THR A C 1
ATOM 900 O O . THR A 1 107 ? 4.922 -15.836 -11.279 1.00 92.50 107 THR A O 1
ATOM 903 N N . LYS A 1 108 ? 6.301 -14.218 -11.998 1.00 90.50 108 LYS A N 1
ATOM 904 C CA . LYS A 1 108 ? 7.508 -14.843 -11.451 1.00 90.50 108 LYS A CA 1
ATOM 905 C C . LYS A 1 108 ? 7.553 -14.672 -9.923 1.00 90.50 108 LYS A C 1
ATOM 907 O O . LYS A 1 108 ? 7.053 -13.670 -9.398 1.00 90.50 108 LYS A O 1
ATOM 912 N N . PRO A 1 109 ? 8.147 -15.636 -9.192 1.00 89.00 109 PRO A N 1
ATOM 913 C CA . PRO A 1 109 ? 8.389 -15.483 -7.762 1.00 89.00 109 PRO A CA 1
ATOM 914 C C . PRO A 1 109 ? 9.342 -14.310 -7.510 1.00 89.00 109 PRO A C 1
ATOM 916 O O . PRO A 1 109 ? 10.219 -14.019 -8.322 1.00 89.00 109 PRO A O 1
ATOM 919 N N . PHE A 1 110 ? 9.164 -13.632 -6.381 1.00 87.62 110 PHE A N 1
ATOM 920 C CA . PHE A 1 110 ? 9.905 -12.423 -6.027 1.00 87.62 110 PHE A CA 1
ATOM 921 C C . PHE A 1 110 ? 10.196 -12.400 -4.532 1.00 87.62 110 PHE A C 1
ATOM 923 O O . PHE A 1 110 ? 9.479 -13.011 -3.744 1.00 87.62 110 PHE A O 1
ATOM 930 N N . GLY A 1 111 ? 11.220 -11.641 -4.147 1.00 87.69 111 GLY A N 1
ATOM 931 C CA . GLY A 1 111 ? 11.621 -11.515 -2.755 1.00 87.69 111 GLY A CA 1
ATOM 932 C C . GLY A 1 111 ? 12.325 -12.778 -2.244 1.00 87.69 111 GLY A C 1
ATOM 933 O O . GLY A 1 111 ? 12.831 -13.570 -3.040 1.00 87.69 111 GLY A O 1
ATOM 934 N N . PRO A 1 112 ? 12.393 -12.970 -0.918 1.00 87.12 112 PRO A N 1
ATOM 935 C CA . PRO A 1 112 ? 13.130 -14.076 -0.307 1.00 87.12 112 PRO A CA 1
ATOM 936 C C . PRO A 1 112 ? 12.492 -15.457 -0.535 1.00 87.12 112 PRO A C 1
ATOM 938 O O . PRO A 1 112 ? 13.086 -16.456 -0.145 1.00 87.12 112 PRO A O 1
ATOM 941 N N . GLY A 1 113 ? 11.292 -15.536 -1.125 1.00 79.88 113 GLY A N 1
ATOM 942 C CA . GLY A 1 113 ? 10.623 -16.803 -1.445 1.00 79.88 113 GLY A CA 1
ATOM 943 C C . GLY A 1 113 ? 10.143 -17.610 -0.231 1.00 79.88 113 GLY A C 1
ATOM 944 O O . GLY A 1 113 ? 9.689 -18.740 -0.391 1.00 79.88 113 GLY A O 1
ATOM 945 N N . ASN A 1 114 ? 10.220 -17.047 0.978 1.00 78.00 114 ASN A N 1
ATOM 946 C CA . ASN A 1 114 ? 9.728 -17.673 2.205 1.00 78.00 114 ASN A CA 1
ATOM 947 C C . ASN A 1 114 ? 8.240 -17.352 2.416 1.00 78.00 114 ASN A C 1
ATOM 949 O O . ASN A 1 114 ? 7.889 -16.516 3.247 1.00 78.00 114 ASN A O 1
ATOM 953 N N . GLY A 1 115 ? 7.359 -18.024 1.672 1.00 77.38 115 GLY A N 1
ATOM 954 C CA . GLY A 1 115 ? 5.912 -17.968 1.891 1.00 77.38 115 GLY A CA 1
ATOM 955 C C . GLY A 1 115 ? 5.088 -17.883 0.610 1.00 77.38 115 GLY A C 1
ATOM 956 O O . GLY A 1 115 ? 5.574 -18.121 -0.489 1.00 77.38 115 GLY A O 1
ATOM 957 N N . THR A 1 116 ? 3.803 -17.555 0.766 1.00 75.81 116 THR A N 1
ATOM 958 C CA . THR A 1 116 ? 2.881 -17.308 -0.358 1.00 75.81 116 THR A CA 1
ATOM 959 C C . THR A 1 116 ? 2.982 -15.885 -0.923 1.00 75.81 116 THR A C 1
ATOM 961 O O . THR A 1 116 ? 2.186 -15.535 -1.794 1.00 75.81 116 THR A O 1
ATOM 964 N N . ALA A 1 117 ? 3.883 -15.060 -0.382 1.00 64.56 117 ALA A N 1
ATOM 965 C CA . ALA A 1 117 ? 4.115 -13.666 -0.752 1.00 64.56 117 ALA A CA 1
ATOM 966 C 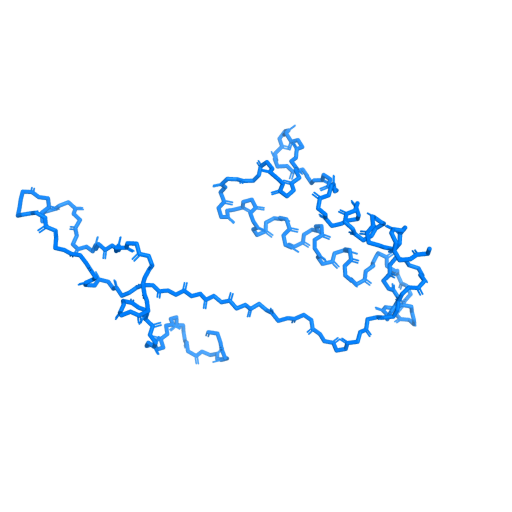C . ALA A 1 117 ? 5.503 -13.500 -1.381 1.00 64.56 117 ALA A C 1
ATOM 968 O O . ALA A 1 117 ? 6.434 -14.189 -0.905 1.00 64.56 117 ALA A O 1
#

Organism: Zootermopsis nevadensis (NCBI:txid136037)

Secondary structure (DSSP, 8-state):
-HHHHHHHHHHHHTS--EEETTEEE-GGG--SHHHHHHHIIIIIHHHHH-S-S-GGGTTEETTTEE--S--------B-TBSS---GGGTTT-S-B-PPP-TTTB--S--TT--S--